Protein AF-A0A842RRY6-F1 (afdb_monomer_lite)

Structure (mmCIF, N/CA/C/O backbon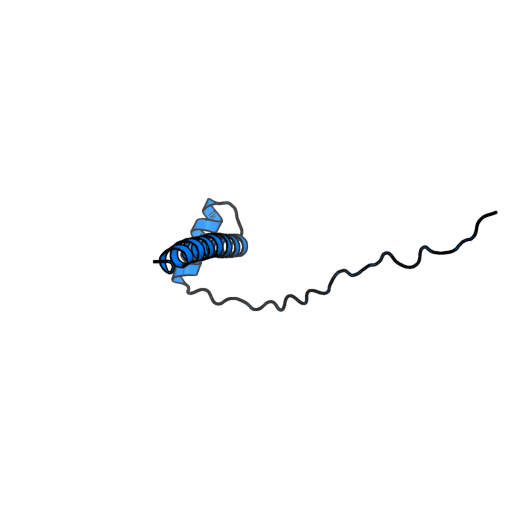e):
data_AF-A0A842RRY6-F1
#
_entry.id   AF-A0A842RRY6-F1
#
loop_
_atom_site.group_PDB
_atom_site.id
_atom_site.type_symbol
_atom_site.label_atom_id
_atom_site.label_alt_id
_atom_site.label_comp_id
_atom_site.label_asym_id
_atom_site.label_entity_id
_atom_site.label_seq_id
_atom_site.pdbx_PDB_ins_code
_atom_site.Cartn_x
_atom_site.Cartn_y
_atom_site.Cartn_z
_atom_site.occupancy
_atom_site.B_iso_or_equiv
_atom_site.auth_seq_id
_atom_site.auth_comp_id
_atom_site.auth_asym_id
_atom_site.auth_atom_id
_atom_site.pdbx_PDB_model_num
ATOM 1 N N . MET A 1 1 ? -6.827 -61.311 8.205 1.00 45.47 1 MET A N 1
ATOM 2 C CA . MET A 1 1 ? -6.023 -60.074 8.362 1.00 45.47 1 MET A CA 1
ATOM 3 C C . MET A 1 1 ? -6.307 -59.118 7.203 1.00 45.47 1 MET A C 1
ATOM 5 O O . MET A 1 1 ? -6.439 -59.575 6.081 1.00 45.47 1 MET A O 1
ATOM 9 N N . LYS A 1 2 ? -6.367 -57.812 7.512 1.00 46.94 2 LYS A N 1
ATOM 10 C CA . LYS A 1 2 ? -6.403 -56.620 6.630 1.00 46.94 2 LYS A CA 1
ATOM 11 C C . LYS A 1 2 ? -7.670 -56.349 5.793 1.00 46.94 2 LYS A C 1
ATOM 13 O O . LYS A 1 2 ? -7.743 -56.589 4.595 1.00 46.94 2 LYS A O 1
ATOM 18 N N . LYS A 1 3 ? -8.607 -55.664 6.463 1.00 46.16 3 LYS A N 1
ATOM 19 C CA . LYS A 1 3 ? -9.609 -54.752 5.891 1.00 46.16 3 LYS A CA 1
ATOM 20 C C . LYS A 1 3 ? -8.919 -53.715 4.980 1.00 46.16 3 LYS A C 1
ATOM 22 O O . LYS A 1 3 ? -8.192 -52.860 5.476 1.00 46.16 3 LYS A O 1
ATOM 27 N N . LYS A 1 4 ? -9.154 -53.758 3.664 1.00 52.91 4 LYS A N 1
ATOM 28 C CA . LYS A 1 4 ? -8.836 -52.668 2.714 1.00 52.91 4 LYS A CA 1
ATOM 29 C C . LYS A 1 4 ? -10.037 -51.717 2.629 1.00 52.91 4 LYS A C 1
ATOM 31 O O . LYS A 1 4 ? -10.681 -51.569 1.597 1.00 52.91 4 LYS A O 1
ATOM 36 N N . GLN A 1 5 ? -10.379 -51.114 3.760 1.00 52.72 5 GLN A N 1
ATOM 37 C CA . GLN A 1 5 ? -11.301 -49.986 3.813 1.00 52.72 5 GLN A CA 1
ATOM 38 C C . GLN A 1 5 ? -10.483 -48.692 3.874 1.00 52.72 5 GLN A C 1
ATOM 40 O O . GLN A 1 5 ? -9.423 -48.635 4.491 1.00 52.72 5 GLN A O 1
ATOM 45 N N . THR A 1 6 ? -11.010 -47.672 3.198 1.00 56.34 6 THR A N 1
ATOM 46 C CA . THR A 1 6 ? -10.745 -46.242 3.420 1.00 56.34 6 THR A CA 1
ATOM 47 C C . THR A 1 6 ? -9.322 -45.725 3.178 1.00 56.34 6 THR A C 1
ATOM 49 O O . THR A 1 6 ? -8.567 -45.463 4.103 1.00 56.34 6 THR A O 1
ATOM 52 N N . LYS A 1 7 ? -9.027 -45.403 1.911 1.00 52.97 7 LYS A N 1
ATOM 53 C CA . LYS A 1 7 ? -8.332 -44.146 1.551 1.00 52.97 7 LYS A CA 1
ATOM 54 C C . LYS A 1 7 ? -9.085 -43.374 0.453 1.00 52.97 7 LYS A C 1
ATOM 56 O O . LYS A 1 7 ? -8.506 -42.756 -0.431 1.00 52.97 7 LYS A O 1
ATOM 61 N N . ARG A 1 8 ? -10.421 -43.416 0.515 1.00 54.41 8 ARG A N 1
ATOM 62 C CA . ARG A 1 8 ? -11.283 -42.342 0.003 1.00 54.41 8 ARG A CA 1
ATOM 63 C C . ARG A 1 8 ? -11.387 -41.313 1.129 1.00 54.41 8 ARG A C 1
ATOM 65 O O . ARG A 1 8 ? -11.724 -41.718 2.235 1.00 54.41 8 ARG A O 1
ATOM 72 N N . LYS A 1 9 ? -11.207 -40.032 0.791 1.00 56.19 9 LYS A N 1
ATOM 73 C CA . LYS A 1 9 ? -11.418 -38.822 1.618 1.00 56.19 9 LYS A CA 1
ATOM 74 C C . LYS A 1 9 ? -10.192 -38.285 2.362 1.00 56.19 9 LYS A C 1
ATOM 76 O O . LYS A 1 9 ? -10.153 -38.299 3.575 1.00 56.19 9 LYS A O 1
ATOM 81 N N . GLU A 1 10 ? -9.265 -37.702 1.609 1.00 52.44 10 GLU A N 1
ATOM 82 C CA . GLU A 1 10 ? -8.535 -36.499 2.052 1.00 52.44 10 GLU A CA 1
ATOM 83 C C . GLU A 1 10 ? -8.074 -35.668 0.836 1.00 52.44 10 GLU A C 1
ATOM 85 O O . GLU A 1 10 ? -6.995 -35.101 0.775 1.00 52.44 10 GLU A O 1
ATOM 90 N N . LYS A 1 11 ? -8.935 -35.576 -0.189 1.00 46.44 11 LYS A N 1
ATOM 91 C CA . LYS A 1 11 ? -8.967 -34.409 -1.085 1.00 46.44 11 LYS A CA 1
ATOM 92 C C . LYS A 1 11 ? -10.035 -33.467 -0.540 1.00 46.44 11 LYS A C 1
ATOM 94 O O . LYS A 1 11 ? -11.072 -33.259 -1.165 1.00 46.44 11 LYS A O 1
ATOM 99 N N . LEU A 1 12 ? -9.835 -33.000 0.690 1.00 48.94 12 LEU A N 1
ATOM 100 C CA . LEU A 1 12 ? -10.681 -31.969 1.266 1.00 48.94 12 LEU A CA 1
ATOM 101 C C . LEU A 1 12 ? -10.245 -30.643 0.633 1.00 48.94 12 LEU A C 1
ATOM 103 O O . LEU A 1 12 ? -9.233 -30.059 0.998 1.00 48.94 12 LEU A O 1
ATOM 107 N N . THR A 1 13 ? -11.015 -30.225 -0.372 1.00 48.53 13 THR A N 1
ATOM 108 C CA . THR A 1 13 ? -11.323 -28.814 -0.633 1.00 48.53 13 THR A CA 1
ATOM 109 C C . THR A 1 13 ? -10.123 -27.863 -0.679 1.00 48.53 13 THR A C 1
ATOM 111 O O . THR A 1 13 ? -9.905 -27.053 0.217 1.00 48.53 13 THR A O 1
ATOM 114 N N . GLN A 1 14 ? -9.443 -27.827 -1.832 1.00 49.94 14 GLN A N 1
ATOM 115 C CA . GLN A 1 14 ? -9.031 -26.529 -2.367 1.00 49.94 14 GLN A CA 1
ATOM 116 C C . GLN A 1 14 ? -10.317 -25.725 -2.556 1.00 49.94 14 GLN A C 1
ATOM 118 O O . GLN A 1 14 ? -11.019 -25.888 -3.558 1.00 49.94 14 GLN A O 1
ATOM 123 N N . SER A 1 15 ? -10.675 -24.928 -1.548 1.00 50.91 15 SER A N 1
ATOM 124 C CA . SER A 1 15 ? -11.695 -23.900 -1.679 1.00 50.91 15 SER A CA 1
ATOM 125 C C . SER A 1 15 ? -11.393 -23.145 -2.960 1.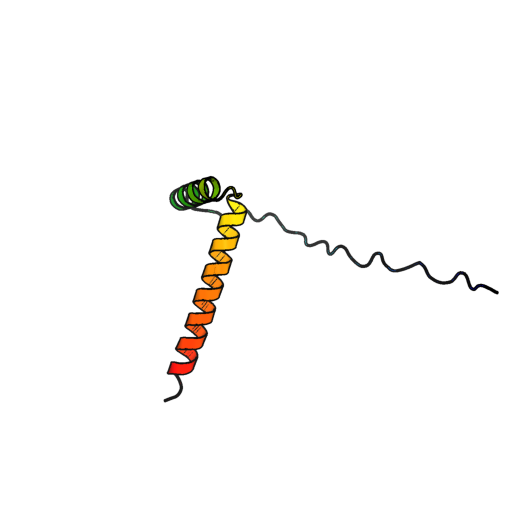00 50.91 15 SER A C 1
ATOM 127 O O . SER A 1 15 ? -10.379 -22.451 -3.066 1.00 50.91 15 SER A O 1
ATOM 129 N N . LYS A 1 16 ? -12.273 -23.314 -3.948 1.00 51.50 16 LYS A N 1
ATOM 130 C CA . LYS A 1 16 ? -12.418 -22.404 -5.073 1.00 51.50 16 LYS A CA 1
ATOM 131 C C . LYS A 1 16 ? -12.819 -21.059 -4.479 1.00 51.50 16 LYS A C 1
ATOM 133 O O . LYS A 1 16 ? -13.980 -20.671 -4.527 1.00 51.50 16 LYS A O 1
ATOM 138 N N . VAL A 1 17 ? -11.863 -20.343 -3.895 1.00 55.62 17 VAL A N 1
ATOM 139 C CA . VAL A 1 17 ? -11.990 -18.907 -3.736 1.00 55.62 17 VAL A CA 1
ATOM 140 C C . VAL A 1 17 ? -11.905 -18.404 -5.168 1.00 55.62 17 VAL A C 1
ATOM 142 O O . VAL A 1 17 ? -10.816 -18.182 -5.697 1.00 55.62 17 VAL A O 1
ATOM 145 N N . GLN A 1 18 ? -13.058 -18.330 -5.837 1.00 53.16 18 GLN A N 1
ATOM 146 C CA . GLN A 1 18 ? -13.240 -17.484 -7.004 1.00 53.16 18 GLN A CA 1
ATOM 147 C C . GLN A 1 18 ? -12.907 -16.066 -6.541 1.00 53.16 18 GLN A C 1
ATOM 149 O O . GLN A 1 18 ? -13.766 -15.285 -6.145 1.00 53.16 18 GLN A O 1
ATOM 154 N N . LYS A 1 19 ? -11.613 -15.743 -6.539 1.00 56.03 19 LYS A N 1
ATOM 155 C CA . LYS A 1 19 ? -11.131 -14.377 -6.468 1.00 56.03 19 LYS A CA 1
ATOM 156 C C . LYS A 1 19 ? -11.469 -13.790 -7.824 1.00 56.03 19 LYS A C 1
ATOM 158 O O . LYS A 1 19 ? -10.655 -13.838 -8.745 1.00 56.03 19 LYS A O 1
ATOM 163 N N . GLY A 1 20 ? -12.700 -13.303 -7.973 1.00 53.88 20 GLY A N 1
ATOM 164 C CA . GLY A 1 20 ? -13.003 -12.373 -9.046 1.00 53.88 20 GLY A CA 1
ATOM 165 C C . GLY A 1 20 ? -11.935 -11.289 -8.975 1.00 53.88 20 GLY A C 1
ATOM 166 O O . GLY A 1 20 ? -11.805 -10.630 -7.943 1.00 53.88 20 GLY A O 1
ATOM 167 N N . ARG A 1 21 ? -11.099 -11.177 -10.012 1.00 59.00 21 ARG A N 1
ATOM 168 C CA . ARG A 1 21 ? -10.097 -10.114 -10.120 1.00 59.00 21 ARG A CA 1
ATOM 169 C C . ARG A 1 21 ? -10.857 -8.807 -10.325 1.00 59.00 21 ARG A C 1
ATOM 171 O O . ARG A 1 21 ? -10.978 -8.325 -11.443 1.00 59.00 21 ARG A O 1
ATOM 178 N N . ARG A 1 22 ? -11.437 -8.264 -9.258 1.00 65.50 22 ARG A N 1
ATOM 179 C CA . ARG A 1 22 ? -11.947 -6.899 -9.265 1.00 65.50 22 ARG A CA 1
ATOM 180 C C . ARG A 1 22 ? -10.715 -6.013 -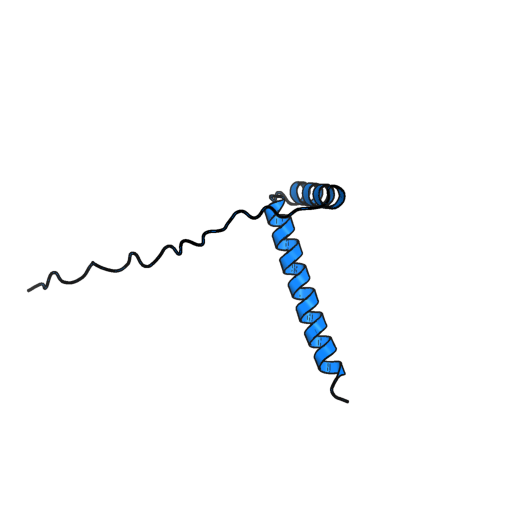9.171 1.00 65.50 22 ARG A C 1
ATOM 182 O O . ARG A 1 22 ? -10.094 -5.925 -8.115 1.00 65.50 22 ARG A O 1
ATOM 189 N N . GLY A 1 23 ? -10.295 -5.472 -10.313 1.00 72.38 23 GLY A N 1
ATOM 190 C CA . GLY A 1 23 ? -9.270 -4.437 -10.345 1.00 72.38 23 GLY A CA 1
ATOM 191 C C . GLY A 1 23 ? -9.724 -3.282 -9.459 1.00 72.38 23 GLY A C 1
ATOM 192 O O . GLY A 1 23 ? -10.878 -2.865 -9.531 1.00 72.38 23 GLY A O 1
ATOM 193 N N . ILE A 1 24 ? -8.843 -2.816 -8.582 1.00 79.31 24 ILE A N 1
ATOM 194 C CA . ILE A 1 24 ? -9.101 -1.634 -7.763 1.00 79.31 24 ILE A CA 1
ATOM 195 C C . ILE A 1 24 ? -8.629 -0.440 -8.581 1.00 79.31 24 ILE A C 1
ATOM 197 O O . ILE A 1 24 ? -7.486 -0.425 -9.040 1.00 79.31 24 ILE A O 1
ATOM 201 N N . TYR A 1 25 ? -9.501 0.547 -8.775 1.00 88.06 25 TYR A N 1
ATOM 202 C CA . TYR A 1 25 ? -9.076 1.818 -9.343 1.00 88.06 25 TYR A CA 1
ATOM 203 C C . TYR A 1 25 ? -8.201 2.550 -8.324 1.00 88.06 25 TYR A C 1
ATOM 205 O O . TYR A 1 25 ? -8.627 2.810 -7.199 1.00 88.06 25 TYR A O 1
ATOM 213 N N . ILE A 1 26 ? -6.975 2.872 -8.729 1.00 86.69 26 ILE A N 1
ATOM 214 C CA . ILE A 1 26 ? -6.053 3.705 -7.964 1.00 86.69 26 ILE A CA 1
ATOM 215 C C . ILE A 1 26 ? -5.839 4.979 -8.785 1.00 86.69 26 ILE A C 1
ATOM 217 O O . ILE A 1 26 ? -5.394 4.872 -9.929 1.00 86.69 26 ILE A O 1
ATOM 221 N N . PRO A 1 27 ? -6.135 6.169 -8.232 1.00 93.25 27 PRO A N 1
ATOM 222 C CA . PRO A 1 27 ? -5.836 7.434 -8.892 1.00 93.25 27 PRO A CA 1
ATOM 223 C C . PRO A 1 27 ? -4.366 7.507 -9.342 1.00 93.25 27 PRO A C 1
ATOM 225 O O . PRO A 1 27 ? -3.496 7.076 -8.577 1.00 93.25 27 PRO A O 1
ATOM 228 N N . PRO A 1 28 ? -4.055 8.079 -10.523 1.00 92.69 28 PRO A N 1
ATOM 229 C CA . PRO A 1 28 ? -2.692 8.100 -11.065 1.00 92.69 28 PRO A CA 1
ATOM 230 C C . PRO A 1 28 ? -1.644 8.654 -10.090 1.00 92.69 28 PRO A C 1
ATOM 232 O O . PRO A 1 28 ? -0.584 8.062 -9.907 1.00 92.69 28 PRO A O 1
ATOM 235 N N . GLU A 1 29 ? -1.973 9.732 -9.379 1.00 93.75 29 GLU A N 1
ATOM 236 C CA . GLU A 1 29 ? -1.093 10.352 -8.380 1.00 93.75 29 GLU A CA 1
ATOM 237 C C . GLU A 1 29 ? -0.734 9.400 -7.228 1.00 93.75 29 GLU A C 1
ATOM 239 O O . GLU A 1 29 ? 0.407 9.360 -6.758 1.00 93.75 29 GLU A O 1
ATOM 244 N N . LEU A 1 30 ? -1.702 8.598 -6.774 1.00 94.19 30 LEU A N 1
ATOM 245 C CA . LEU A 1 30 ? -1.481 7.591 -5.738 1.00 94.19 30 LEU A CA 1
ATOM 246 C C . LEU A 1 30 ? -0.725 6.386 -6.293 1.00 94.19 30 LEU A C 1
ATOM 248 O O . LEU A 1 30 ? 0.142 5.847 -5.602 1.00 94.19 30 LEU A O 1
ATOM 252 N N . TYR A 1 31 ? -1.003 5.991 -7.534 1.00 94.06 31 TYR A N 1
ATOM 253 C CA . TYR A 1 31 ? -0.301 4.893 -8.187 1.00 94.06 31 TYR A CA 1
ATOM 254 C C . TYR A 1 31 ? 1.197 5.187 -8.334 1.00 94.06 31 TYR A C 1
ATOM 256 O O . TYR A 1 31 ? 2.018 4.340 -7.984 1.00 94.06 31 TYR A O 1
ATOM 264 N N . GLU A 1 32 ? 1.570 6.407 -8.726 1.00 95.81 32 GLU A N 1
ATOM 265 C CA . GLU A 1 32 ? 2.976 6.826 -8.802 1.00 95.81 32 GLU A CA 1
ATOM 266 C C . GLU A 1 32 ? 3.679 6.769 -7.439 1.00 95.81 32 GLU A C 1
ATOM 268 O O . GLU A 1 32 ? 4.833 6.344 -7.329 1.00 95.81 32 GLU A O 1
ATOM 273 N N . ARG A 1 33 ? 2.979 7.132 -6.359 1.00 95.94 33 ARG A N 1
ATOM 274 C CA . ARG A 1 33 ? 3.517 6.989 -4.997 1.00 95.94 33 ARG A CA 1
ATOM 275 C C . ARG A 1 33 ? 3.713 5.523 -4.621 1.00 95.94 33 ARG A C 1
ATOM 277 O O . ARG A 1 33 ? 4.771 5.174 -4.096 1.00 95.94 33 ARG A O 1
ATOM 284 N N . VAL A 1 34 ? 2.729 4.670 -4.905 1.00 95.31 34 VAL A N 1
ATOM 285 C CA . VAL A 1 34 ? 2.812 3.221 -4.664 1.00 95.31 34 VAL A CA 1
ATOM 286 C C . VAL A 1 34 ? 3.976 2.616 -5.445 1.00 95.31 34 VAL A C 1
ATOM 288 O O . VAL A 1 34 ? 4.746 1.846 -4.875 1.00 95.31 34 VAL A O 1
ATOM 291 N N . LYS A 1 35 ? 4.150 3.002 -6.712 1.00 95.69 35 LYS A N 1
ATOM 292 C CA . LYS A 1 35 ? 5.239 2.537 -7.576 1.00 95.69 35 LYS A CA 1
ATOM 293 C C . LYS A 1 35 ? 6.612 2.895 -7.004 1.00 95.69 35 LYS A C 1
ATOM 295 O O . LYS A 1 35 ? 7.442 2.007 -6.831 1.00 95.69 35 LYS A O 1
ATOM 300 N N . LYS A 1 36 ? 6.821 4.150 -6.593 1.00 97.00 36 LYS A N 1
ATOM 301 C CA . LYS A 1 36 ? 8.082 4.587 -5.962 1.00 97.00 36 LYS A CA 1
ATOM 302 C C . LYS A 1 36 ? 8.396 3.814 -4.678 1.00 97.00 36 LYS A C 1
ATOM 304 O O . LYS A 1 36 ? 9.552 3.502 -4.406 1.00 97.00 36 LYS A O 1
ATOM 309 N N . VAL A 1 37 ? 7.383 3.510 -3.864 1.00 96.75 37 VAL A N 1
ATOM 310 C CA . VAL A 1 37 ? 7.565 2.705 -2.642 1.00 96.75 37 VAL A CA 1
ATOM 311 C C . VAL A 1 37 ? 7.866 1.247 -2.988 1.00 96.75 37 VAL A C 1
ATOM 313 O O . VAL A 1 37 ? 8.727 0.636 -2.357 1.00 96.75 37 VAL A O 1
ATOM 316 N N . ALA A 1 38 ? 7.191 0.695 -3.994 1.00 97.12 38 ALA A N 1
ATOM 317 C CA . ALA A 1 38 ? 7.410 -0.663 -4.477 1.00 97.12 38 ALA A CA 1
ATOM 318 C C . ALA A 1 38 ? 8.856 -0.859 -4.960 1.00 97.12 38 ALA A C 1
ATOM 320 O O . ALA A 1 38 ? 9.514 -1.805 -4.530 1.00 97.12 38 ALA A O 1
ATOM 321 N N . GLU A 1 39 ? 9.381 0.089 -5.741 1.00 96.81 39 GLU A N 1
ATOM 322 C CA . GLU A 1 39 ? 10.778 0.108 -6.194 1.00 96.81 39 GLU A CA 1
ATOM 323 C C . GLU A 1 39 ? 11.758 0.178 -5.014 1.00 96.81 39 GLU A C 1
ATOM 325 O O . GLU A 1 39 ? 12.662 -0.649 -4.911 1.00 96.81 39 GLU A O 1
ATOM 330 N N . LYS A 1 40 ? 11.540 1.098 -4.063 1.00 97.12 40 LYS A N 1
ATOM 331 C CA . LYS A 1 40 ? 12.408 1.255 -2.879 1.00 97.12 40 LYS A CA 1
ATOM 332 C C . LYS A 1 40 ? 12.421 0.041 -1.952 1.00 97.12 40 LYS A C 1
ATOM 334 O O . LYS A 1 40 ? 13.409 -0.190 -1.265 1.00 97.12 40 LYS A O 1
ATOM 339 N N . THR A 1 41 ? 11.314 -0.692 -1.880 1.00 95.19 41 THR A N 1
ATOM 340 C CA . THR A 1 41 ? 11.148 -1.825 -0.954 1.00 95.19 41 THR A CA 1
ATOM 341 C C . THR A 1 41 ? 11.336 -3.182 -1.622 1.00 95.19 41 THR A C 1
ATOM 343 O O . THR A 1 41 ? 11.209 -4.199 -0.943 1.00 95.19 41 THR A O 1
ATOM 346 N N . VAL A 1 42 ? 11.637 -3.208 -2.927 1.00 96.12 42 VAL A N 1
ATOM 347 C CA . VAL A 1 42 ? 11.761 -4.430 -3.738 1.00 96.12 42 VAL A CA 1
ATOM 348 C C . VAL A 1 42 ? 10.502 -5.305 -3.606 1.00 96.12 42 VAL A C 1
ATOM 350 O O . VAL A 1 42 ? 10.553 -6.511 -3.362 1.00 96.12 42 VAL A O 1
ATOM 353 N N . ARG A 1 43 ? 9.327 -4.675 -3.719 1.00 94.00 43 ARG A N 1
ATOM 354 C CA . ARG A 1 43 ? 8.009 -5.330 -3.636 1.00 94.00 43 ARG A CA 1
ATOM 355 C C . ARG A 1 43 ? 7.185 -5.056 -4.885 1.00 94.00 43 ARG A C 1
ATOM 357 O O . ARG A 1 43 ? 7.452 -4.130 -5.638 1.00 94.00 43 ARG A O 1
ATOM 364 N N . SER A 1 44 ? 6.128 -5.841 -5.089 1.00 94.75 44 SER A N 1
ATOM 365 C CA . SER A 1 44 ? 5.117 -5.518 -6.098 1.00 94.75 44 SER A CA 1
ATOM 366 C C . SER A 1 44 ? 4.216 -4.374 -5.622 1.00 94.75 44 SER A C 1
ATOM 368 O O . SER A 1 44 ? 3.905 -4.275 -4.432 1.00 94.75 44 SER A O 1
ATOM 370 N N . ALA A 1 45 ? 3.724 -3.552 -6.555 1.00 90.19 45 ALA A N 1
ATOM 371 C CA . ALA A 1 45 ? 2.755 -2.492 -6.257 1.00 90.19 45 ALA A CA 1
ATOM 372 C C . ALA A 1 45 ? 1.527 -3.035 -5.501 1.00 90.19 45 ALA A C 1
ATOM 374 O O . ALA A 1 45 ? 1.098 -2.454 -4.507 1.00 90.19 45 ALA A O 1
ATOM 375 N N . SER A 1 46 ? 1.023 -4.210 -5.894 1.00 91.12 46 SER A N 1
ATOM 376 C CA . SER A 1 46 ? -0.085 -4.881 -5.205 1.00 91.12 46 SER A CA 1
ATOM 377 C C . SER A 1 46 ? 0.246 -5.226 -3.751 1.00 91.12 46 SER A C 1
ATOM 379 O O . SER A 1 46 ? -0.597 -5.038 -2.877 1.00 91.12 46 SER A O 1
ATOM 381 N N . SER A 1 47 ? 1.465 -5.700 -3.463 1.00 92.75 47 SER A N 1
ATOM 382 C CA . SER A 1 47 ? 1.883 -5.980 -2.083 1.00 92.75 47 SER A CA 1
ATOM 383 C C . SER A 1 47 ? 1.948 -4.706 -1.248 1.00 92.75 47 SER A C 1
ATOM 385 O O . SER A 1 47 ? 1.576 -4.746 -0.077 1.00 92.75 47 SER A O 1
ATOM 387 N N . VAL A 1 48 ? 2.409 -3.596 -1.826 1.00 95.19 48 VAL A N 1
ATOM 388 C CA . VAL A 1 48 ? 2.459 -2.303 -1.133 1.00 95.19 48 VAL A CA 1
ATOM 389 C C . VAL A 1 48 ? 1.050 -1.828 -0.787 1.00 95.19 48 VAL A C 1
ATOM 391 O O . VAL A 1 48 ? 0.803 -1.466 0.359 1.00 95.19 48 VAL A O 1
ATOM 394 N N . VAL A 1 49 ? 0.105 -1.913 -1.730 1.00 92.56 49 VAL A N 1
ATOM 395 C CA . VAL A 1 49 ? -1.302 -1.547 -1.487 1.00 92.56 49 VAL A CA 1
ATOM 396 C C . VAL A 1 49 ? -1.900 -2.372 -0.348 1.00 92.56 49 VAL A C 1
ATOM 398 O O . VAL A 1 49 ? -2.511 -1.807 0.555 1.00 92.56 49 VAL A O 1
ATOM 401 N N . VAL A 1 50 ? -1.683 -3.691 -0.344 1.00 92.06 50 VAL A N 1
ATOM 402 C CA . VAL A 1 50 ? -2.178 -4.570 0.730 1.00 92.06 50 VAL A CA 1
ATOM 403 C C . VAL A 1 50 ? -1.598 -4.172 2.090 1.00 92.06 50 VAL A C 1
ATOM 405 O O . VAL A 1 50 ? -2.349 -4.058 3.054 1.00 92.06 50 VAL A O 1
ATOM 408 N N . LEU A 1 51 ? -0.292 -3.907 2.176 1.00 94.69 51 LEU A N 1
ATOM 409 C CA . LEU A 1 51 ? 0.343 -3.474 3.427 1.00 94.69 51 LEU A CA 1
ATOM 410 C C . LEU A 1 51 ? -0.204 -2.133 3.923 1.00 94.69 51 LEU A C 1
ATOM 412 O O . LEU A 1 51 ? -0.446 -1.975 5.116 1.00 94.69 51 LEU A O 1
ATOM 416 N N . CYS A 1 52 ? -0.424 -1.175 3.020 1.00 92.94 52 CYS A N 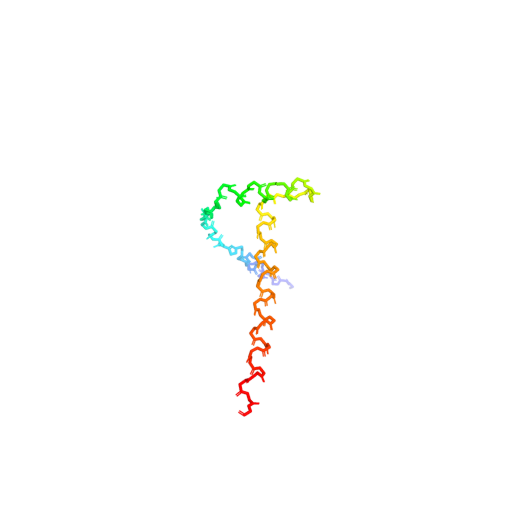1
ATOM 417 C CA . CYS A 1 52 ? -1.028 0.106 3.378 1.00 92.94 52 CYS A CA 1
ATOM 418 C C . CYS A 1 52 ? -2.433 -0.072 3.964 1.00 92.94 52 CYS A C 1
ATOM 420 O O . CYS A 1 52 ? -2.752 0.572 4.961 1.00 92.94 52 CYS A O 1
ATOM 422 N N . VAL A 1 53 ? -3.250 -0.956 3.380 1.00 91.94 53 VAL A N 1
ATOM 423 C CA . VAL A 1 53 ? -4.595 -1.257 3.890 1.00 91.94 53 VAL A CA 1
ATOM 424 C C . VAL A 1 53 ? -4.525 -1.895 5.276 1.00 91.94 53 VAL A C 1
ATOM 426 O O . VAL A 1 53 ? -5.203 -1.418 6.179 1.00 91.94 53 VAL A O 1
ATOM 429 N N . LEU A 1 54 ? -3.681 -2.914 5.467 1.00 93.12 54 LEU A N 1
ATOM 430 C CA . LEU A 1 54 ? -3.525 -3.584 6.765 1.00 93.12 54 LEU A CA 1
ATOM 431 C C . LEU A 1 54 ? -3.102 -2.602 7.866 1.00 93.12 54 LEU A C 1
ATOM 433 O O . LEU A 1 54 ? -3.766 -2.508 8.891 1.00 93.12 54 LEU A O 1
ATOM 437 N N . ASN A 1 55 ? -2.078 -1.785 7.606 1.00 93.69 55 ASN A N 1
ATOM 438 C CA . ASN A 1 55 ? -1.625 -0.777 8.567 1.00 93.69 55 ASN A CA 1
ATOM 439 C C . ASN A 1 55 ? -2.718 0.249 8.903 1.00 93.69 55 ASN A C 1
ATOM 441 O O . ASN A 1 55 ? -2.774 0.758 10.021 1.00 93.69 55 ASN A O 1
ATOM 445 N N . TYR A 1 56 ? -3.570 0.598 7.935 1.00 93.56 56 TYR A N 1
ATOM 446 C CA . TYR A 1 56 ? -4.657 1.542 8.171 1.00 93.56 56 TYR A CA 1
ATOM 447 C C . TYR A 1 56 ? -5.785 0.925 9.002 1.00 93.56 56 TYR A C 1
ATOM 449 O O . TYR A 1 56 ? -6.310 1.605 9.883 1.00 93.56 56 TYR A O 1
ATOM 457 N N . ILE A 1 57 ? -6.113 -0.352 8.776 1.00 93.19 57 ILE A N 1
ATOM 458 C CA . ILE A 1 57 ? -7.064 -1.106 9.608 1.00 93.19 57 ILE A CA 1
ATOM 459 C C . ILE A 1 57 ? -6.608 -1.075 11.071 1.00 93.19 57 ILE A C 1
ATOM 461 O O . ILE A 1 57 ? -7.378 -0.632 11.919 1.00 93.19 57 ILE A O 1
ATOM 465 N N . ASP A 1 58 ? -5.340 -1.388 11.354 1.00 92.00 58 ASP A N 1
ATOM 466 C CA . ASP A 1 58 ? -4.800 -1.356 12.722 1.00 92.00 58 ASP A CA 1
ATOM 467 C C . ASP A 1 58 ? -4.952 0.026 13.387 1.00 92.00 58 ASP A C 1
ATOM 469 O O . ASP A 1 58 ? -5.196 0.147 14.591 1.00 92.00 58 ASP A O 1
ATOM 473 N N . VAL A 1 59 ? -4.790 1.107 12.614 1.00 93.56 59 VAL A N 1
ATOM 474 C CA . VAL A 1 59 ? -4.985 2.481 13.105 1.00 93.56 59 VAL A CA 1
ATOM 475 C C . VAL A 1 59 ? -6.456 2.750 13.415 1.00 93.56 59 VAL A C 1
ATOM 477 O O . VAL A 1 59 ? -6.751 3.403 14.420 1.00 93.56 59 VAL A O 1
ATOM 480 N N . LEU A 1 60 ? -7.374 2.282 12.569 1.00 91.31 60 LEU A N 1
ATOM 481 C CA . LEU A 1 60 ? -8.811 2.436 12.787 1.00 91.31 60 LEU A CA 1
ATOM 482 C C . LEU A 1 60 ? -9.276 1.654 14.018 1.00 91.31 60 LEU A C 1
ATOM 484 O O . LEU A 1 60 ? -9.914 2.247 14.886 1.00 91.31 60 LEU A O 1
ATOM 488 N N . GLU A 1 61 ? -8.874 0.391 14.156 1.00 89.69 61 GLU A N 1
ATOM 489 C CA . GLU A 1 61 ? -9.207 -0.444 15.318 1.00 89.69 61 GLU A CA 1
ATOM 490 C C . GLU A 1 61 ? -8.696 0.183 16.625 1.00 89.69 61 GLU A C 1
ATOM 492 O O . GLU A 1 61 ? -9.418 0.280 17.624 1.00 89.69 61 GLU A O 1
ATOM 497 N N . LYS A 1 62 ? -7.467 0.721 16.612 1.00 89.50 62 LYS A N 1
ATOM 498 C CA . LYS A 1 62 ? -6.928 1.474 17.755 1.00 89.50 62 LYS A CA 1
ATOM 499 C C . LYS A 1 62 ? -7.775 2.704 18.071 1.00 89.50 62 LYS A C 1
ATOM 501 O O . LYS A 1 62 ? -8.074 2.945 19.242 1.00 89.50 62 LYS A O 1
ATOM 506 N N . LYS A 1 63 ? -8.190 3.479 17.065 1.00 86.56 63 LYS A N 1
ATOM 507 C CA . LYS A 1 63 ? -9.044 4.662 17.267 1.00 86.56 63 LYS A CA 1
ATOM 508 C C . LYS A 1 63 ? -10.421 4.302 17.826 1.00 86.56 63 LYS A C 1
ATOM 510 O O . LYS A 1 63 ? -10.892 5.001 18.723 1.00 86.56 63 LYS A O 1
ATOM 515 N N . GLU A 1 64 ? -11.041 3.222 17.359 1.00 82.81 64 GLU A N 1
ATOM 516 C CA . GLU A 1 64 ? -12.314 2.744 17.912 1.00 82.81 64 GLU A CA 1
ATOM 517 C C . GLU A 1 64 ? -12.177 2.352 19.385 1.00 82.81 64 GLU A C 1
ATOM 519 O O . GLU A 1 64 ? -12.989 2.777 20.211 1.00 82.81 64 GLU A O 1
ATOM 524 N N . SER A 1 65 ? -11.098 1.651 19.750 1.00 75.44 65 SER A N 1
ATOM 525 C CA . SER A 1 65 ? -10.841 1.268 21.146 1.00 75.44 65 SER A CA 1
ATOM 526 C C . SER A 1 65 ? -10.673 2.476 22.085 1.00 75.44 65 SER A C 1
ATOM 528 O O . SER A 1 65 ? -11.104 2.447 23.241 1.00 75.44 65 SER A O 1
ATOM 530 N N . LEU A 1 66 ? -10.089 3.569 21.583 1.00 70.94 66 LEU A N 1
ATOM 531 C CA . LEU A 1 66 ? -9.903 4.818 22.325 1.00 70.94 66 LEU A CA 1
ATOM 532 C C . LEU A 1 66 ? -11.211 5.610 22.45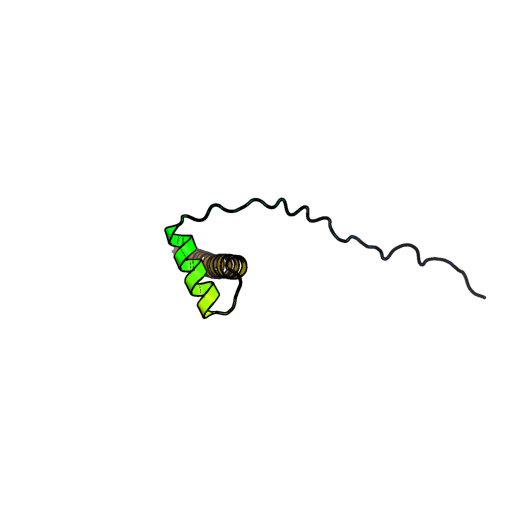0 1.00 70.94 66 LEU A C 1
ATOM 534 O O . LEU A 1 66 ? -11.496 6.160 23.515 1.00 70.94 66 LEU A O 1
ATOM 538 N N . ASN A 1 67 ? -12.030 5.637 21.397 1.00 66.88 67 ASN A N 1
ATOM 539 C CA . ASN A 1 67 ? -13.330 6.309 21.422 1.00 66.88 67 ASN A CA 1
ATOM 540 C C . ASN A 1 67 ? -14.366 5.558 22.273 1.00 66.88 67 ASN A C 1
ATOM 542 O O . ASN A 1 67 ? -15.188 6.206 22.923 1.00 66.88 67 ASN A O 1
ATOM 546 N N . GLY A 1 68 ? -14.299 4.224 22.341 1.00 59.84 68 GLY A N 1
ATOM 547 C CA . GLY A 1 68 ? -15.146 3.417 23.227 1.00 59.84 68 GLY A CA 1
ATOM 548 C C . GLY A 1 68 ? -14.933 3.733 24.712 1.00 59.84 68 GLY A C 1
ATOM 549 O O . GLY A 1 68 ? -15.899 3.821 25.465 1.00 59.84 68 GLY A O 1
ATOM 550 N N . LYS A 1 69 ? -13.691 4.026 25.125 1.00 58.19 69 LYS A N 1
ATOM 551 C CA . LYS A 1 69 ? -13.367 4.437 26.506 1.00 58.19 69 LYS A CA 1
ATOM 552 C C . LYS A 1 69 ? -13.874 5.833 26.881 1.00 58.19 69 LYS A C 1
ATOM 554 O O . LYS A 1 69 ? -13.951 6.152 28.063 1.00 58.19 69 LYS A O 1
ATOM 559 N N . LYS A 1 70 ? -14.210 6.679 25.902 1.00 57.34 70 LYS A N 1
ATOM 560 C CA . LYS A 1 70 ? -14.616 8.075 26.137 1.00 57.34 70 LYS A CA 1
ATOM 561 C C . LYS A 1 70 ? -16.121 8.246 26.397 1.00 57.34 70 LYS A C 1
ATOM 563 O O . LYS A 1 70 ? -16.526 9.330 26.795 1.00 57.34 70 LYS A O 1
ATOM 568 N N . LYS A 1 71 ? -16.938 7.203 26.183 1.00 55.22 71 LYS A N 1
ATOM 569 C CA . LYS A 1 71 ? -18.405 7.227 26.380 1.00 55.22 71 LYS A CA 1
ATOM 570 C C . LYS A 1 71 ? -18.886 6.754 27.761 1.00 55.22 71 LYS A C 1
ATOM 572 O O . LYS A 1 71 ? -20.084 6.769 28.008 1.00 55.22 71 LYS A O 1
ATOM 577 N N . THR A 1 72 ? -17.986 6.366 28.659 1.00 50.88 72 THR A N 1
ATOM 578 C CA . THR A 1 72 ? -18.301 6.063 30.065 1.00 50.88 72 THR A CA 1
ATOM 579 C C . THR A 1 72 ? -17.830 7.205 30.958 1.00 50.88 72 THR A C 1
ATOM 581 O O . THR A 1 72 ? -16.738 7.142 31.525 1.00 50.88 72 THR A O 1
ATOM 584 N N . LYS A 1 73 ? -18.625 8.270 31.044 1.00 45.72 73 LYS A N 1
ATOM 585 C CA . LYS A 1 73 ? -18.621 9.207 32.169 1.00 45.72 73 LYS A CA 1
ATOM 586 C C . LYS A 1 73 ? -19.988 9.850 32.301 1.00 45.72 73 LYS A C 1
ATOM 588 O O . LYS A 1 73 ? -20.554 10.193 31.241 1.00 45.72 73 LYS A O 1
#

Foldseek 3Di:
DDDPDDPPDDPPDPDPPVPVCPDDDDPPVRLVVLVVVCVVVVHDSVVSVVVVVVVVVVVVVVVVVVVVVVPPD

pLDDT: mean 76.31, std 19.46, range [45.47, 97.12]

Secondary structure (DSSP, 8-state):
----------------------PPP--HHHHHHHHHHHHHHT--HHHHHHHHHHHHHHHHHHHHHHHHGGG--

Sequence (73 aa):
MKKKQTKRKEKLTQSKVQKGRRGIYIPPELYERVKKVAEKTVRSASSV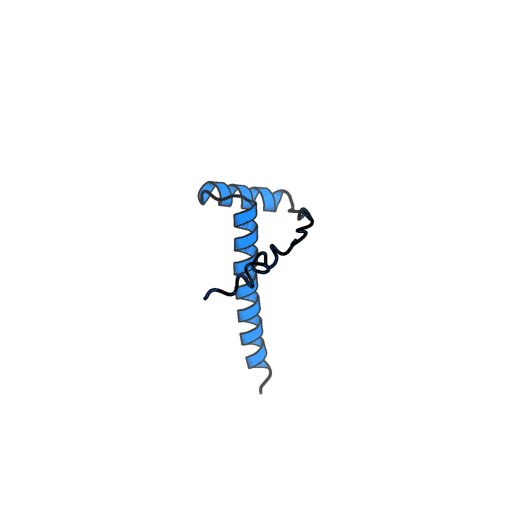VVLCVLNYIDVLEKKESLNGKKKTK

Radius of gyration: 22.95 Å; chains: 1; bounding box: 31×70×43 Å